Protein AF-S4NZH8-F1 (afdb_monomer)

Mean predicted aligned error: 16.93 Å

Solvent-accessible surface area (backbone atoms only — not comparable to full-atom values): 8616 Å² total; per-residue (Å²): 143,88,87,83,65,72,71,65,58,58,58,59,62,69,70,71,78,81,76,88,86,87,86,88,87,90,86,89,89,84,86,80,90,77,73,82,68,82,74,67,77,62,72,59,45,77,44,64,67,94,75,86,86,85,70,60,93,93,56,82,55,78,47,58,36,40,32,35,65,41,86,97,58,72,57,70,47,58,44,83,94,77,63,47,60,40,27,54,42,84,44,74,68,43,87,60,81,78,59,45,65,49,66,75,80,74,84,66,77,63,91,56,93,87,58,69,85,71,54,54,49,39,30,40,57

pLDDT: mean 70.76, std 20.49, range [29.62, 97.06]

Foldseek 3Di:
DDPDDVVVVVVVVVVPPDDDDDDDDDDDDDDDDDDPPPPPQPDKDKDWDPDDWDDDPPDQTKTKMFIDSQVPAWDWDADPPPRDTQDTHQGGPDPPPSWGKDWDPDPDDDPDPPDDDGGTMIIID

Secondary structure (DSSP, 8-state):
----SHHHHHHHHHTT----------------------------EEE--SS-----TTS---EEEEEES-TTPPPEEE-TTT--EEEETTEE-SS-TT--EEE----SPPSSTT-----EEEEE-

Organism: NCBI:txid116150

Structure (mmCIF, N/CA/C/O backbone):
data_AF-S4NZH8-F1
#
_entry.id   AF-S4NZH8-F1
#
loop_
_atom_site.group_PDB
_atom_site.id
_atom_site.type_symbol
_atom_site.label_atom_id
_atom_site.label_alt_id
_atom_site.label_comp_id
_atom_site.label_asym_id
_atom_site.label_entity_id
_atom_site.label_seq_id
_atom_site.pdbx_PDB_ins_code
_atom_site.Cartn_x
_atom_site.Cartn_y
_atom_site.Cartn_z
_atom_site.occupancy
_atom_site.B_iso_or_equiv
_atom_site.auth_seq_id
_atom_site.auth_comp_id
_atom_site.auth_asym_id
_atom_site.auth_atom_id
_atom_site.pdbx_PDB_model_num
ATOM 1 N N . MET A 1 1 ? -3.835 -50.869 -5.913 1.00 45.38 1 MET A N 1
ATOM 2 C CA . MET A 1 1 ? -2.693 -50.128 -5.332 1.00 45.38 1 MET A CA 1
ATOM 3 C C . MET A 1 1 ? -1.627 -49.977 -6.415 1.00 45.38 1 MET A C 1
ATOM 5 O O . MET A 1 1 ? -0.820 -50.877 -6.586 1.00 45.38 1 MET A O 1
ATOM 9 N N . LYS A 1 2 ? -1.712 -48.930 -7.247 1.00 47.00 2 LYS A N 1
ATOM 10 C CA . LYS A 1 2 ? -0.813 -48.709 -8.397 1.00 47.00 2 LYS A CA 1
ATOM 11 C C . LYS A 1 2 ? -0.712 -47.209 -8.707 1.00 47.00 2 LYS A C 1
ATOM 13 O O . LYS A 1 2 ? -1.277 -46.768 -9.697 1.00 47.00 2 LYS A O 1
ATOM 18 N N . THR A 1 3 ? -0.042 -46.428 -7.859 1.00 53.59 3 THR A N 1
ATOM 19 C CA . THR A 1 3 ? 0.258 -45.015 -8.175 1.00 53.59 3 THR A CA 1
ATOM 20 C C . THR A 1 3 ? 1.346 -44.447 -7.259 1.00 53.59 3 THR A C 1
ATOM 22 O O . THR A 1 3 ? 1.096 -43.572 -6.441 1.00 53.59 3 THR A O 1
ATOM 25 N N . LEU A 1 4 ? 2.577 -44.960 -7.364 1.00 53.03 4 LEU A N 1
ATOM 26 C CA . LEU A 1 4 ? 3.738 -44.331 -6.711 1.00 53.03 4 LEU A CA 1
ATOM 27 C C . LEU A 1 4 ? 5.044 -44.513 -7.504 1.00 53.03 4 LEU A C 1
ATOM 29 O O . LEU A 1 4 ? 6.117 -44.640 -6.929 1.00 53.03 4 LEU A O 1
ATOM 33 N N . THR A 1 5 ? 4.962 -44.562 -8.836 1.00 53.22 5 THR A N 1
ATOM 34 C CA . THR A 1 5 ? 6.142 -44.775 -9.701 1.00 53.22 5 THR A CA 1
ATOM 35 C C . THR A 1 5 ? 6.480 -43.546 -10.553 1.00 53.22 5 THR A C 1
ATOM 37 O O . THR A 1 5 ? 7.597 -43.442 -11.040 1.00 53.22 5 THR A O 1
ATOM 40 N N . LEU A 1 6 ? 5.571 -42.566 -10.680 1.00 52.12 6 LEU A N 1
ATOM 41 C CA . LEU A 1 6 ? 5.777 -41.403 -11.558 1.00 52.12 6 LEU A CA 1
ATOM 42 C C . LEU A 1 6 ? 6.758 -40.351 -10.999 1.00 52.12 6 LEU A C 1
ATOM 44 O O . LEU A 1 6 ? 7.437 -39.684 -11.772 1.00 52.12 6 LEU A O 1
ATOM 48 N N . CYS A 1 7 ? 6.860 -40.196 -9.673 1.00 54.62 7 CYS A N 1
ATOM 49 C CA . CYS A 1 7 ? 7.724 -39.166 -9.078 1.00 54.62 7 CYS A CA 1
ATOM 50 C C . CYS A 1 7 ? 9.214 -39.536 -9.122 1.00 54.62 7 CYS A C 1
ATOM 52 O O . CYS A 1 7 ? 10.059 -38.654 -9.239 1.00 54.62 7 CYS A O 1
ATOM 54 N N . PHE A 1 8 ? 9.544 -40.830 -9.062 1.00 50.44 8 PHE A N 1
ATOM 55 C CA . PHE A 1 8 ? 10.938 -41.284 -9.047 1.00 50.44 8 PHE A CA 1
ATOM 56 C C . PHE A 1 8 ? 11.620 -41.143 -10.413 1.00 50.44 8 PHE A C 1
ATOM 58 O O . PHE A 1 8 ? 12.800 -40.811 -10.473 1.00 50.44 8 PHE A O 1
ATOM 65 N N . THR A 1 9 ? 10.883 -41.319 -11.513 1.00 51.81 9 THR A N 1
ATOM 66 C CA . THR A 1 9 ? 11.436 -41.214 -12.873 1.00 51.81 9 THR A CA 1
ATOM 67 C C . THR A 1 9 ? 11.689 -39.770 -13.315 1.00 51.81 9 THR A C 1
ATOM 69 O O . THR A 1 9 ? 12.558 -39.528 -14.150 1.00 51.81 9 THR A O 1
ATOM 72 N N . LEU A 1 10 ? 10.963 -38.792 -12.757 1.00 52.41 10 LEU A N 1
ATOM 73 C CA . LEU A 1 10 ? 11.148 -37.380 -13.113 1.00 52.41 10 LEU A CA 1
ATOM 74 C C . LEU A 1 10 ? 12.453 -36.807 -12.527 1.00 52.41 10 LEU A C 1
ATOM 76 O O . LEU A 1 10 ? 13.135 -36.024 -13.183 1.00 52.41 10 LEU A O 1
ATOM 80 N N . VAL A 1 11 ? 12.827 -37.246 -11.319 1.00 54.50 11 VAL A N 1
ATOM 81 C CA . VAL A 1 11 ? 14.057 -36.815 -10.629 1.00 54.50 11 VAL A CA 1
ATOM 82 C C . VAL A 1 11 ? 15.307 -37.355 -11.329 1.00 54.50 11 VAL A C 1
ATOM 84 O O . VAL A 1 11 ? 16.300 -36.641 -11.449 1.00 54.50 11 VAL A O 1
ATOM 87 N N . THR A 1 12 ? 15.257 -38.578 -11.866 1.00 51.12 12 THR A N 1
ATOM 88 C CA . THR A 1 12 ? 16.385 -39.150 -12.618 1.00 51.12 12 THR A CA 1
ATOM 89 C C . THR A 1 12 ? 16.618 -38.466 -13.963 1.00 51.12 12 THR A C 1
ATOM 91 O O . THR A 1 12 ? 17.755 -38.417 -14.418 1.00 51.12 12 THR A O 1
ATOM 94 N N . LEU A 1 13 ? 15.578 -37.908 -14.595 1.00 49.12 13 LEU A N 1
ATOM 95 C CA . LEU A 1 13 ? 15.722 -37.248 -15.896 1.00 49.12 13 LEU A CA 1
ATOM 96 C C . LEU A 1 13 ? 16.444 -35.894 -15.783 1.00 49.12 13 LEU A C 1
ATOM 98 O O . LEU A 1 13 ? 17.222 -35.543 -16.663 1.00 49.12 13 LEU A O 1
ATOM 102 N N . PHE A 1 14 ? 16.243 -35.161 -14.684 1.00 49.56 14 PHE A 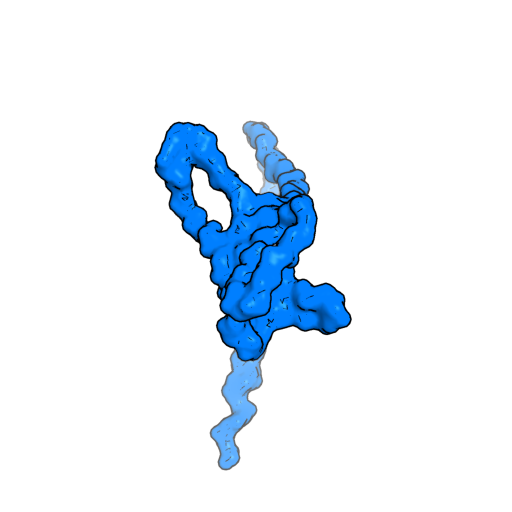N 1
ATOM 103 C CA . PHE A 1 14 ? 16.888 -33.859 -14.467 1.00 49.56 14 PHE A CA 1
ATOM 104 C C . PHE A 1 14 ? 18.373 -33.959 -14.076 1.00 49.56 14 PHE A C 1
ATOM 106 O O . PHE A 1 14 ? 19.121 -33.005 -14.267 1.00 49.56 14 PHE A O 1
ATOM 113 N N . ALA A 1 15 ? 18.823 -35.104 -13.554 1.00 49.12 15 ALA A N 1
ATOM 114 C CA . ALA A 1 15 ? 20.205 -35.284 -13.102 1.00 49.12 15 ALA A CA 1
ATOM 115 C C . ALA A 1 15 ? 21.207 -35.605 -14.233 1.00 49.12 15 ALA A C 1
ATOM 117 O O . ALA A 1 15 ? 22.411 -35.576 -13.996 1.00 49.12 15 ALA A O 1
ATOM 118 N N . VAL A 1 16 ? 20.744 -35.915 -15.452 1.00 45.12 16 VAL A N 1
ATOM 119 C CA . VAL A 1 16 ? 21.601 -36.442 -16.539 1.00 45.12 16 VAL A CA 1
ATOM 120 C C . VAL A 1 16 ? 22.120 -35.356 -17.502 1.00 45.12 16 VAL A C 1
ATOM 122 O O . VAL A 1 16 ? 22.976 -35.639 -18.332 1.00 45.12 16 VAL A O 1
ATOM 125 N N . THR A 1 17 ? 21.704 -34.090 -17.382 1.00 45.03 17 THR A N 1
ATOM 126 C CA . THR A 1 17 ? 22.076 -33.027 -18.347 1.00 45.03 17 THR A CA 1
ATOM 127 C C . THR A 1 17 ? 23.175 -32.060 -17.890 1.00 45.03 17 THR A C 1
ATOM 129 O O . 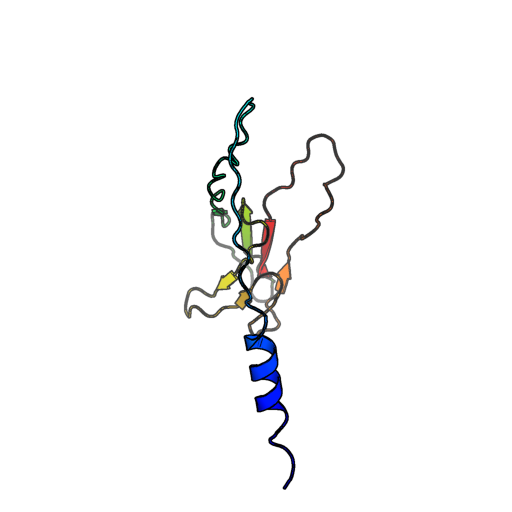THR A 1 17 ? 23.265 -30.956 -18.419 1.00 45.03 17 THR A O 1
ATOM 132 N N . LEU A 1 18 ? 24.048 -32.448 -16.954 1.00 46.69 18 LEU A N 1
ATOM 133 C CA . LEU A 1 18 ? 25.316 -31.736 -16.726 1.00 46.69 18 LEU A CA 1
ATOM 134 C C . LEU A 1 18 ? 26.485 -32.534 -17.317 1.00 46.69 18 LEU A C 1
ATOM 136 O O . LEU A 1 18 ? 27.186 -33.256 -16.613 1.00 46.69 18 LEU A O 1
ATOM 140 N N . THR A 1 19 ? 26.702 -32.387 -18.623 1.00 37.66 19 THR A N 1
ATOM 141 C CA . THR A 1 19 ? 27.957 -32.779 -19.277 1.00 37.66 19 THR A CA 1
ATOM 142 C C . THR A 1 19 ? 28.768 -31.531 -19.589 1.00 37.66 19 THR A C 1
ATOM 144 O O . THR A 1 19 ? 28.306 -30.639 -20.298 1.00 37.66 19 THR A O 1
ATOM 147 N N . ALA A 1 20 ? 29.963 -31.493 -19.008 1.00 41.31 20 ALA A N 1
ATOM 148 C CA . ALA A 1 20 ? 30.980 -30.469 -19.152 1.00 41.31 20 ALA A CA 1
ATOM 149 C C . ALA A 1 20 ? 31.375 -30.204 -20.614 1.00 41.31 20 ALA A C 1
ATOM 151 O O . ALA A 1 20 ? 31.468 -31.126 -21.423 1.00 41.31 20 ALA A O 1
ATOM 152 N N . THR A 1 21 ? 31.701 -28.947 -20.902 1.00 35.56 21 THR A N 1
ATOM 153 C CA . THR A 1 21 ? 32.486 -28.536 -22.070 1.00 35.56 21 THR A CA 1
ATOM 154 C C . THR A 1 21 ? 33.616 -27.628 -21.592 1.00 35.56 21 THR A C 1
ATOM 156 O O . THR A 1 21 ? 33.369 -26.475 -21.244 1.00 35.56 21 THR A O 1
ATOM 159 N N . GLU A 1 22 ? 34.840 -28.156 -21.579 1.00 43.31 22 GLU A N 1
ATOM 160 C CA . GLU A 1 22 ? 36.093 -27.396 -21.608 1.00 43.31 22 GLU A CA 1
ATOM 161 C C . GLU A 1 22 ? 36.806 -27.727 -22.925 1.00 43.31 22 GLU A C 1
ATOM 163 O O . GLU A 1 22 ? 37.045 -28.898 -23.205 1.00 43.31 22 GLU A O 1
ATOM 168 N N . GLU A 1 23 ? 37.175 -26.712 -23.710 1.00 33.38 23 GLU A N 1
ATOM 169 C CA . GLU A 1 23 ? 38.361 -26.762 -24.572 1.00 33.38 23 GLU A CA 1
ATOM 170 C C . GLU A 1 23 ? 38.895 -25.341 -24.829 1.00 33.38 23 GLU A C 1
ATOM 172 O O . GLU A 1 23 ? 38.154 -24.396 -25.101 1.00 33.38 23 GLU A O 1
ATOM 177 N N . SER A 1 24 ? 40.210 -25.203 -24.679 1.00 39.25 24 SER A N 1
ATOM 178 C CA . SER A 1 24 ? 41.015 -23.979 -24.695 1.00 39.25 24 SER A CA 1
ATOM 179 C C . SER A 1 24 ? 41.521 -23.594 -26.094 1.00 39.25 24 SER A C 1
ATOM 181 O O . SER A 1 24 ? 41.958 -24.483 -26.823 1.00 39.25 24 SER A O 1
ATOM 183 N N . LYS A 1 25 ? 41.655 -22.290 -26.410 1.00 29.62 25 LYS A N 1
ATOM 184 C CA . LYS A 1 25 ? 42.704 -21.780 -27.329 1.00 29.62 25 LYS A CA 1
ATOM 185 C C . LYS A 1 25 ? 43.000 -20.280 -27.139 1.00 29.62 25 LYS A C 1
ATOM 187 O O . LYS A 1 25 ? 42.101 -19.450 -27.209 1.00 29.62 25 LYS A O 1
ATOM 192 N N . THR A 1 26 ? 44.277 -19.962 -26.934 1.00 32.00 26 THR A N 1
ATOM 193 C CA . THR A 1 26 ? 44.875 -18.616 -26.829 1.00 32.00 26 THR A CA 1
ATOM 194 C C . THR A 1 26 ? 45.301 -18.100 -28.211 1.00 32.00 26 THR A C 1
ATOM 196 O O . THR A 1 26 ? 45.831 -18.896 -28.979 1.00 32.00 26 THR A O 1
ATOM 199 N N . GLU A 1 27 ? 45.123 -16.802 -28.508 1.00 33.28 27 GLU A N 1
ATOM 200 C CA . GLU A 1 27 ? 46.125 -15.889 -29.116 1.00 33.28 27 GLU A CA 1
ATOM 201 C C . GLU A 1 27 ? 45.562 -14.462 -29.321 1.00 33.28 27 GLU A C 1
ATOM 203 O O . GLU A 1 27 ? 44.356 -14.252 -29.409 1.00 33.28 27 GLU A O 1
ATOM 208 N N . ALA A 1 28 ? 46.457 -13.471 -29.284 1.00 43.91 28 ALA A N 1
ATOM 209 C CA . ALA A 1 28 ? 46.214 -12.075 -28.921 1.00 43.91 28 ALA A CA 1
ATOM 210 C C . ALA A 1 28 ? 45.952 -11.109 -30.097 1.00 43.91 28 ALA A C 1
ATOM 212 O O . ALA A 1 28 ? 46.532 -11.270 -31.164 1.00 43.91 28 ALA A O 1
ATOM 213 N N . ALA A 1 29 ? 45.186 -10.038 -29.823 1.00 42.56 29 ALA A N 1
ATOM 214 C CA . ALA A 1 29 ? 45.535 -8.613 -30.008 1.00 42.56 29 ALA A CA 1
ATOM 215 C C . ALA A 1 29 ? 44.354 -7.722 -30.465 1.00 42.56 29 ALA A C 1
ATOM 217 O O . ALA A 1 29 ? 43.664 -8.023 -31.433 1.00 42.56 29 ALA A O 1
ATOM 218 N N . ASN A 1 30 ? 44.284 -6.547 -29.818 1.00 30.67 30 ASN A N 1
ATOM 219 C CA . ASN A 1 30 ? 43.645 -5.271 -30.191 1.00 30.67 30 ASN A CA 1
ATOM 220 C C . ASN A 1 30 ? 42.278 -4.894 -29.549 1.00 30.67 30 ASN A C 1
ATOM 222 O O . ASN A 1 30 ? 41.247 -5.499 -29.809 1.00 30.67 30 ASN A O 1
ATOM 226 N N . SER A 1 31 ? 42.338 -3.836 -28.720 1.00 39.28 31 SER A N 1
ATOM 227 C CA . SER A 1 31 ? 41.306 -3.043 -28.000 1.00 39.28 31 SER A CA 1
ATOM 228 C C . SER A 1 31 ? 40.033 -2.666 -28.799 1.00 39.28 31 SER A C 1
ATOM 230 O O . SER A 1 31 ? 40.112 -2.666 -30.026 1.00 39.28 31 SER A O 1
ATOM 232 N N . PRO A 1 32 ? 38.898 -2.239 -28.176 1.00 40.78 32 PRO A N 1
ATOM 233 C CA . PRO A 1 32 ? 38.809 -1.366 -26.992 1.00 40.78 32 PRO A CA 1
ATOM 234 C C . PRO A 1 32 ? 37.895 -1.857 -25.856 1.00 40.78 32 PRO A C 1
ATOM 236 O O . PRO A 1 32 ? 36.980 -2.649 -26.045 1.00 40.78 32 PRO A O 1
ATOM 239 N N . GLY A 1 33 ? 38.188 -1.359 -24.652 1.00 48.84 33 GLY A N 1
ATOM 240 C CA . GLY A 1 33 ? 37.601 -1.789 -23.389 1.00 48.84 33 GLY A CA 1
ATOM 241 C C . GLY A 1 33 ? 36.076 -1.762 -23.347 1.00 48.84 33 GLY A C 1
ATOM 242 O O . GLY A 1 33 ? 35.442 -0.735 -23.568 1.00 48.84 33 GLY A O 1
ATOM 243 N N . SER A 1 34 ? 35.513 -2.898 -22.961 1.00 41.25 34 SER A N 1
ATOM 244 C CA . SER A 1 34 ? 34.185 -2.998 -22.379 1.00 41.25 34 SER A CA 1
ATOM 245 C C . SER A 1 34 ? 34.371 -3.523 -20.961 1.00 41.25 34 SER A C 1
ATOM 247 O O . SER A 1 34 ? 34.338 -4.732 -20.737 1.00 41.25 34 SER A O 1
ATOM 249 N N . ASN A 1 35 ? 34.613 -2.627 -20.005 1.00 45.72 35 ASN A N 1
ATOM 250 C CA . ASN A 1 35 ? 34.184 -2.943 -18.652 1.00 45.72 35 ASN A CA 1
ATOM 251 C C . ASN A 1 35 ? 32.655 -2.856 -18.701 1.00 45.72 35 ASN A C 1
ATOM 253 O O . ASN A 1 35 ? 32.144 -1.773 -18.993 1.00 45.72 35 ASN A O 1
ATOM 257 N N . PRO A 1 36 ? 31.893 -3.937 -18.457 1.00 51.91 36 PRO A N 1
ATOM 258 C CA . PRO A 1 36 ? 30.619 -3.746 -17.796 1.00 51.91 36 PRO A CA 1
ATOM 259 C C . PRO A 1 36 ? 31.002 -3.176 -16.437 1.00 51.91 36 PRO A C 1
ATOM 261 O O . PRO A 1 36 ? 31.409 -3.907 -15.540 1.00 51.91 36 PRO A O 1
ATOM 264 N N . GLU A 1 37 ? 31.045 -1.849 -16.363 1.00 46.62 37 GLU A N 1
ATOM 265 C CA . GLU A 1 37 ? 31.189 -1.154 -15.101 1.00 46.62 37 GLU A CA 1
ATOM 266 C C . GLU A 1 37 ? 30.152 -1.774 -14.176 1.00 46.62 37 GLU A C 1
ATOM 268 O O . GLU A 1 37 ? 28.984 -1.926 -14.547 1.00 46.62 37 GLU A O 1
ATOM 273 N N . ASP A 1 38 ? 30.637 -2.245 -13.033 1.00 47.84 38 ASP A N 1
ATOM 274 C CA . ASP A 1 38 ? 29.847 -2.637 -11.888 1.00 47.84 38 ASP A CA 1
ATOM 275 C C . ASP A 1 38 ? 28.907 -1.469 -11.563 1.00 47.84 38 ASP A C 1
ATOM 277 O O . ASP A 1 38 ? 29.237 -0.584 -10.776 1.00 47.84 38 ASP A O 1
ATOM 281 N N . GLU A 1 39 ? 27.756 -1.405 -12.235 1.00 58.00 39 GLU A N 1
ATOM 282 C CA . GLU A 1 39 ? 26.682 -0.479 -11.911 1.00 58.00 39 GLU A CA 1
ATOM 283 C C . GLU A 1 39 ? 26.136 -0.969 -10.576 1.00 58.00 39 GLU A C 1
ATOM 285 O O . GLU A 1 39 ? 25.223 -1.798 -10.501 1.00 58.00 39 GLU A O 1
ATOM 290 N N . GLU A 1 40 ? 26.793 -0.499 -9.518 1.00 58.53 40 GLU A N 1
ATOM 291 C CA . GLU A 1 40 ? 26.354 -0.573 -8.139 1.00 58.53 40 GLU A CA 1
ATOM 292 C C . GLU A 1 40 ? 24.829 -0.413 -8.128 1.00 58.53 40 GLU A C 1
ATOM 294 O O . GLU A 1 40 ? 24.318 0.551 -8.717 1.00 58.53 40 GLU A O 1
ATOM 299 N N . PRO A 1 41 ? 24.069 -1.368 -7.554 1.00 59.88 41 PRO A N 1
ATOM 300 C CA . PRO A 1 41 ? 22.620 -1.308 -7.595 1.00 59.88 41 PRO A CA 1
ATOM 301 C C . PRO A 1 41 ? 22.174 0.037 -7.034 1.00 59.88 41 PRO A C 1
ATOM 303 O O . PRO A 1 41 ? 22.284 0.256 -5.831 1.00 59.88 41 PRO A O 1
ATOM 306 N N . LYS A 1 42 ? 21.693 0.938 -7.906 1.00 67.00 42 LYS A N 1
ATOM 307 C CA . LYS A 1 42 ? 21.208 2.264 -7.505 1.00 67.00 42 LYS A CA 1
ATOM 308 C C . LYS A 1 42 ? 20.254 2.064 -6.342 1.00 67.00 42 LYS A C 1
ATOM 310 O O . LYS A 1 42 ? 19.204 1.442 -6.515 1.00 67.00 42 LYS A O 1
ATOM 315 N N . GLU A 1 43 ? 20.666 2.512 -5.160 1.00 76.00 43 GLU A N 1
ATOM 316 C CA . GLU A 1 43 ? 19.957 2.189 -3.932 1.00 76.00 43 GLU A CA 1
ATOM 317 C C . GLU A 1 43 ? 18.504 2.655 -4.049 1.00 76.00 43 GLU A C 1
ATOM 319 O O . GLU A 1 43 ? 18.206 3.824 -4.313 1.00 76.00 43 GLU A O 1
ATOM 324 N N . ALA A 1 44 ? 17.583 1.705 -3.895 1.00 76.75 44 ALA A N 1
ATOM 325 C CA . ALA A 1 44 ? 16.166 1.995 -3.872 1.00 76.75 44 ALA A CA 1
ATOM 326 C C . ALA A 1 44 ? 15.851 2.759 -2.587 1.00 76.75 44 ALA A C 1
ATOM 328 O O . ALA A 1 44 ? 16.031 2.228 -1.489 1.00 76.75 44 ALA A O 1
ATOM 329 N N . TRP A 1 45 ? 15.342 3.979 -2.713 1.00 78.75 45 TRP A N 1
ATOM 330 C CA . TRP A 1 45 ? 14.953 4.781 -1.562 1.00 78.75 45 TRP A CA 1
ATOM 331 C C . TRP A 1 45 ? 13.449 5.022 -1.541 1.00 78.75 45 TRP A C 1
ATOM 333 O O . TRP A 1 45 ? 12.796 5.193 -2.572 1.00 78.75 45 TRP A O 1
ATOM 343 N N . MET A 1 46 ? 12.900 5.025 -0.329 1.00 80.00 46 MET A N 1
ATOM 344 C CA . MET A 1 46 ? 11.492 5.294 -0.063 1.00 80.00 46 MET A CA 1
ATOM 345 C C . MET A 1 46 ? 11.364 6.606 0.697 1.00 80.00 46 MET A C 1
ATOM 347 O O . MET A 1 46 ? 12.106 6.862 1.648 1.00 80.00 46 MET A O 1
ATOM 351 N N . ARG A 1 47 ? 10.384 7.420 0.315 1.00 82.50 47 ARG A N 1
ATOM 352 C CA . ARG A 1 47 ? 9.976 8.605 1.068 1.00 82.50 47 ARG A CA 1
ATOM 353 C C . ARG A 1 47 ? 8.473 8.587 1.263 1.00 82.50 47 ARG A C 1
ATOM 355 O O . ARG A 1 47 ? 7.699 8.729 0.320 1.00 82.50 47 ARG A O 1
ATOM 362 N N . ALA A 1 48 ? 8.082 8.446 2.522 1.00 74.12 48 ALA A N 1
ATOM 363 C CA . ALA A 1 48 ? 6.737 8.773 2.958 1.00 74.12 48 ALA A CA 1
ATOM 364 C C . ALA A 1 48 ? 6.569 10.308 3.009 1.00 74.12 48 ALA A C 1
ATOM 366 O O . ALA A 1 48 ? 7.557 11.021 3.232 1.00 74.12 48 ALA A O 1
ATOM 367 N N . PRO A 1 49 ? 5.350 10.835 2.811 1.00 76.94 49 PRO A N 1
ATOM 368 C CA . PRO A 1 49 ? 5.041 12.242 3.020 1.00 76.94 49 PRO A CA 1
ATOM 369 C C . PRO A 1 49 ? 5.486 12.725 4.396 1.00 76.94 49 PRO A C 1
ATOM 371 O O . PRO A 1 49 ? 5.411 11.998 5.387 1.00 76.94 49 PRO A O 1
ATOM 374 N N . ALA A 1 50 ? 5.915 13.982 4.465 1.00 73.31 50 ALA A N 1
ATOM 375 C CA . ALA A 1 50 ? 6.195 14.621 5.738 1.00 73.31 50 ALA A CA 1
ATOM 376 C C . ALA A 1 50 ? 4.864 14.936 6.443 1.00 73.31 50 ALA A C 1
ATOM 378 O O . ALA A 1 50 ? 4.139 15.832 6.018 1.00 73.31 50 ALA A O 1
ATOM 379 N N . GLY A 1 51 ? 4.543 14.197 7.507 1.00 82.81 51 GLY A N 1
ATOM 380 C CA . GLY A 1 51 ? 3.380 14.460 8.357 1.00 82.81 51 GLY A CA 1
ATOM 381 C C . GLY A 1 51 ? 2.513 13.234 8.635 1.00 82.81 51 GLY A C 1
ATOM 382 O O . GLY A 1 51 ? 2.766 12.134 8.150 1.00 82.81 51 GLY A O 1
ATOM 383 N N . GLY A 1 52 ? 1.489 13.433 9.464 1.00 87.62 52 GLY A N 1
ATOM 384 C CA . GLY A 1 52 ? 0.446 12.440 9.709 1.00 87.62 52 GLY A CA 1
ATOM 385 C C . GLY A 1 52 ? -0.736 12.631 8.762 1.00 87.62 52 GLY A C 1
ATOM 386 O O . GLY A 1 52 ? -1.027 13.749 8.343 1.00 87.62 52 GLY A O 1
ATOM 387 N N . VAL A 1 53 ? -1.442 11.544 8.463 1.00 90.44 53 VAL A N 1
ATOM 388 C CA . VAL A 1 53 ? -2.726 11.579 7.753 1.00 90.44 53 VAL A CA 1
ATOM 389 C C . VAL A 1 53 ? -3.844 11.528 8.792 1.00 90.44 53 VAL A C 1
ATOM 391 O O . VAL A 1 53 ? -3.864 10.630 9.634 1.00 90.44 53 VAL A O 1
ATOM 394 N N . ALA A 1 54 ? -4.758 12.496 8.749 1.00 92.69 54 ALA A N 1
ATOM 395 C CA . ALA A 1 54 ? -5.936 12.556 9.608 1.00 92.69 54 ALA A CA 1
ATOM 396 C C . ALA A 1 54 ? -7.196 12.550 8.741 1.00 92.69 54 ALA A C 1
ATOM 398 O O . ALA A 1 54 ? -7.301 13.331 7.798 1.00 92.69 54 ALA A O 1
ATOM 399 N N . VAL A 1 55 ? -8.147 11.683 9.078 1.00 94.31 55 VAL A N 1
ATOM 400 C CA . VAL A 1 55 ? -9.427 11.537 8.373 1.00 94.31 55 VAL A CA 1
ATOM 401 C C . VAL A 1 55 ? -10.570 11.456 9.372 1.00 94.31 55 VAL A C 1
ATOM 403 O O . VAL A 1 55 ? -10.353 11.087 10.533 1.00 94.31 55 VAL A O 1
ATOM 406 N N . LYS A 1 56 ? -11.790 11.802 8.951 1.00 96.75 56 LYS A N 1
ATOM 407 C CA . LYS A 1 56 ? -12.962 11.591 9.807 1.00 96.75 56 LYS A CA 1
ATOM 408 C C . LYS A 1 56 ? -13.362 10.121 9.800 1.00 96.75 56 LYS A C 1
ATOM 410 O O . LYS A 1 56 ? -13.036 9.358 8.896 1.00 96.75 56 LYS A O 1
ATOM 415 N N . SER A 1 57 ? -14.099 9.716 10.829 1.00 95.00 57 SER A N 1
ATOM 416 C CA . SER A 1 57 ? -14.658 8.368 10.875 1.00 95.00 57 SER A CA 1
ATOM 417 C C . SER A 1 57 ? -15.615 8.150 9.699 1.00 95.00 57 SER A C 1
ATOM 419 O O . SER A 1 57 ? -16.497 8.974 9.469 1.00 95.00 57 SER A O 1
ATOM 421 N N . GLY A 1 58 ? -15.428 7.048 8.970 1.00 95.25 58 GLY A N 1
ATOM 422 C CA . GLY A 1 58 ? -16.219 6.701 7.786 1.00 95.25 58 GLY A CA 1
ATOM 423 C C . GLY A 1 58 ? -15.687 7.263 6.464 1.00 95.25 58 GLY A C 1
ATOM 424 O O . GLY A 1 58 ? -16.229 6.909 5.426 1.00 95.25 58 GLY A O 1
ATOM 425 N N . GLU A 1 59 ? -14.642 8.096 6.492 1.00 94.94 59 GLU A N 1
ATOM 426 C CA . GLU A 1 59 ? -13.923 8.545 5.293 1.00 94.94 59 GLU A CA 1
ATOM 427 C C . GLU A 1 59 ? -12.728 7.618 4.997 1.00 94.94 59 GLU A C 1
ATOM 429 O O . GLU A 1 59 ? -12.187 6.968 5.900 1.00 94.94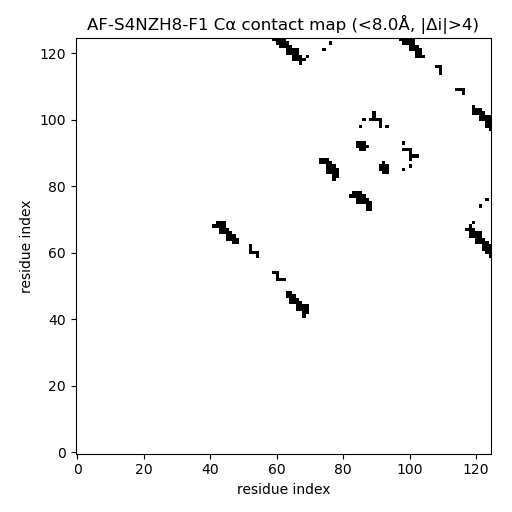 59 GLU A O 1
ATOM 434 N N . ASP A 1 60 ? -12.300 7.588 3.735 1.00 92.81 60 ASP A N 1
ATOM 435 C CA . ASP A 1 60 ? -11.137 6.818 3.290 1.00 92.81 60 ASP A CA 1
ATOM 436 C C . ASP A 1 60 ? -9.824 7.528 3.651 1.00 92.81 60 ASP A C 1
ATOM 438 O O . ASP A 1 60 ? -9.717 8.756 3.573 1.00 92.81 60 ASP A O 1
ATOM 442 N N . ALA A 1 61 ? -8.803 6.753 4.030 1.00 93.25 61 ALA A N 1
ATOM 443 C CA . ALA A 1 61 ? -7.498 7.270 4.435 1.00 93.25 61 ALA A CA 1
ATOM 444 C C . ALA A 1 61 ? -6.435 6.986 3.378 1.00 93.25 61 ALA A C 1
ATOM 446 O O . ALA A 1 61 ? -5.954 5.867 3.260 1.00 93.25 61 ALA A O 1
ATOM 447 N N . LEU A 1 62 ? -6.000 8.030 2.673 1.00 91.25 62 LEU A N 1
ATOM 448 C CA . LEU A 1 62 ? -4.965 7.907 1.653 1.00 91.25 62 LEU A CA 1
ATOM 449 C C . LEU A 1 62 ? -3.560 8.004 2.270 1.00 91.25 62 LEU A C 1
ATOM 451 O O . LEU A 1 62 ? -3.110 9.086 2.654 1.00 91.25 62 LEU A O 1
ATOM 455 N N . LEU A 1 63 ? -2.844 6.882 2.335 1.00 91.56 63 LEU A N 1
ATOM 456 C CA . LEU A 1 63 ? -1.431 6.829 2.720 1.00 91.56 63 LEU A CA 1
ATOM 457 C C . LEU A 1 63 ? -0.572 6.700 1.466 1.00 91.56 63 LEU A C 1
ATOM 459 O O . LEU A 1 63 ? -0.684 5.712 0.752 1.00 91.56 63 LEU A O 1
ATOM 463 N N . THR A 1 64 ? 0.314 7.656 1.202 1.00 88.75 64 THR A N 1
ATOM 464 C CA . THR A 1 64 ? 1.186 7.611 0.019 1.00 88.75 64 THR A CA 1
ATOM 465 C C . THR A 1 64 ? 2.625 7.243 0.382 1.00 88.75 64 THR A C 1
ATOM 467 O O . THR A 1 64 ? 3.101 7.505 1.487 1.00 88.75 64 THR A O 1
ATOM 470 N N . CYS A 1 65 ? 3.328 6.603 -0.546 1.00 85.88 65 CYS A N 1
ATOM 471 C CA . CYS A 1 65 ? 4.746 6.279 -0.466 1.00 85.88 65 CYS A CA 1
ATOM 472 C C . CYS A 1 65 ? 5.359 6.490 -1.850 1.00 85.88 65 CYS A C 1
ATOM 474 O O . CYS A 1 65 ? 4.907 5.892 -2.826 1.00 85.88 65 CYS A O 1
ATOM 476 N N . VAL A 1 66 ? 6.371 7.351 -1.940 1.00 85.62 66 VAL A N 1
ATOM 477 C CA . VAL A 1 66 ? 7.113 7.576 -3.183 1.00 85.62 66 VAL A CA 1
ATOM 478 C C . VAL A 1 66 ? 8.369 6.726 -3.143 1.00 85.62 66 VAL A C 1
ATOM 480 O O . VAL A 1 66 ? 9.168 6.848 -2.208 1.00 85.62 66 VAL A O 1
ATOM 483 N N . VAL A 1 67 ? 8.551 5.882 -4.154 1.00 83.25 67 VAL A N 1
ATOM 484 C CA . VAL A 1 67 ? 9.702 4.987 -4.249 1.00 83.25 67 VAL A CA 1
ATOM 485 C C . VAL A 1 67 ? 10.516 5.315 -5.493 1.00 83.25 67 VAL A C 1
ATOM 487 O O . VAL A 1 67 ? 9.989 5.440 -6.594 1.00 83.25 67 VAL A O 1
ATOM 490 N N . LEU A 1 68 ? 11.823 5.478 -5.321 1.00 81.00 68 LEU A N 1
ATOM 491 C CA . LEU A 1 68 ? 12.746 5.860 -6.386 1.00 81.00 68 LEU A CA 1
ATOM 492 C C . LEU A 1 68 ? 13.871 4.832 -6.481 1.00 81.00 68 LEU A C 1
ATOM 494 O O . LEU A 1 68 ? 14.372 4.355 -5.469 1.00 81.00 68 LEU A O 1
ATOM 498 N N . GLY A 1 69 ? 14.246 4.460 -7.707 1.00 74.81 69 GLY A N 1
ATOM 499 C CA . GLY A 1 69 ? 15.288 3.452 -7.950 1.00 74.81 69 GLY A CA 1
ATOM 500 C C . GLY A 1 69 ? 14.872 2.003 -7.657 1.00 74.81 69 GLY A C 1
ATOM 501 O O . GLY A 1 69 ? 15.708 1.112 -7.703 1.00 74.81 69 GLY A O 1
ATOM 502 N N . ALA A 1 70 ? 13.590 1.729 -7.395 1.00 74.38 70 ALA A N 1
ATOM 503 C CA . ALA A 1 70 ? 13.104 0.393 -7.035 1.00 74.38 70 ALA A CA 1
ATOM 504 C C . ALA A 1 70 ? 12.449 -0.377 -8.193 1.00 74.38 70 ALA A C 1
ATOM 506 O O . ALA A 1 70 ? 11.568 -1.199 -7.949 1.00 74.38 70 ALA A O 1
ATOM 507 N N . ARG A 1 71 ? 12.861 -0.131 -9.447 1.00 74.19 71 ARG A N 1
ATOM 508 C CA . ARG A 1 71 ? 12.272 -0.809 -10.616 1.00 74.19 71 ARG A CA 1
ATOM 509 C C . ARG A 1 71 ? 12.234 -2.327 -10.403 1.00 74.19 71 ARG A C 1
ATOM 511 O O . ARG A 1 71 ? 13.251 -2.940 -10.083 1.00 74.19 71 ARG A O 1
ATOM 518 N N . GLY A 1 72 ? 11.051 -2.917 -10.573 1.00 74.75 72 GLY A N 1
ATOM 519 C CA . GLY A 1 72 ? 10.824 -4.357 -10.417 1.00 74.75 72 GLY A CA 1
ATOM 520 C C . GLY A 1 72 ? 10.840 -4.880 -8.972 1.00 74.75 72 GLY A C 1
ATOM 521 O O . GLY A 1 72 ? 10.756 -6.092 -8.776 1.00 74.75 72 GLY A O 1
ATOM 522 N N . LYS A 1 73 ? 10.937 -4.015 -7.952 1.00 82.31 73 LYS A N 1
ATOM 523 C CA . LYS A 1 73 ? 10.855 -4.401 -6.534 1.00 82.31 73 LYS A CA 1
ATOM 524 C C . LYS A 1 73 ? 9.478 -4.019 -5.966 1.00 82.31 73 LYS A C 1
ATOM 526 O O . LYS A 1 73 ? 9.068 -2.870 -6.107 1.00 82.31 73 LYS A O 1
ATOM 531 N N . PRO A 1 74 ? 8.757 -4.939 -5.299 1.00 84.94 74 PRO A N 1
ATOM 532 C CA . PRO A 1 74 ? 7.435 -4.641 -4.754 1.00 84.94 74 PRO A CA 1
ATOM 533 C C . PRO A 1 74 ? 7.518 -3.764 -3.497 1.00 84.94 74 PRO A C 1
ATOM 535 O O . PRO A 1 74 ? 8.411 -3.935 -2.665 1.00 84.94 74 PRO A O 1
ATOM 538 N N . VAL A 1 75 ? 6.531 -2.885 -3.310 1.00 88.88 75 VAL A N 1
ATOM 539 C CA . VAL A 1 75 ? 6.354 -2.107 -2.073 1.00 88.88 75 VAL A CA 1
ATOM 540 C C . VAL A 1 75 ? 5.466 -2.863 -1.096 1.00 88.88 75 VAL A C 1
ATOM 542 O O . VAL A 1 75 ? 4.414 -3.378 -1.468 1.00 88.88 75 VAL A O 1
ATOM 545 N N . LEU A 1 76 ? 5.882 -2.937 0.168 1.00 92.88 76 LEU A N 1
ATOM 546 C CA . LEU A 1 76 ? 5.112 -3.592 1.222 1.00 92.88 76 LEU A CA 1
ATOM 547 C C . LEU A 1 76 ? 4.496 -2.558 2.156 1.00 92.88 76 LEU A C 1
ATOM 549 O O . LEU A 1 76 ? 5.207 -1.765 2.776 1.00 92.88 76 LEU A O 1
ATOM 553 N N . TRP A 1 77 ? 3.184 -2.655 2.355 1.00 93.62 77 TRP A N 1
ATOM 554 C CA . TRP A 1 77 ? 2.510 -1.950 3.437 1.00 93.62 77 TRP A CA 1
ATOM 555 C C . TRP A 1 77 ? 2.373 -2.881 4.627 1.00 93.62 77 TRP A C 1
ATOM 557 O O . TRP A 1 77 ? 1.716 -3.922 4.553 1.00 93.62 77 TRP A O 1
ATOM 567 N N . LYS A 1 78 ? 2.986 -2.502 5.747 1.00 95.25 78 LYS A N 1
ATOM 568 C CA . LYS A 1 78 ? 2.864 -3.224 7.012 1.00 95.25 78 LYS A CA 1
ATOM 569 C C . LYS A 1 78 ? 2.253 -2.330 8.069 1.00 95.25 78 LYS A C 1
ATOM 571 O O . LYS A 1 78 ? 2.571 -1.146 8.182 1.00 95.25 78 LYS A O 1
ATOM 576 N N . ARG A 1 79 ? 1.406 -2.914 8.899 1.00 95.38 79 ARG A N 1
ATOM 577 C CA . ARG A 1 79 ? 0.848 -2.219 10.048 1.00 95.38 79 ARG A CA 1
ATOM 578 C C . ARG A 1 79 ? 1.891 -2.171 11.166 1.00 95.38 79 ARG A C 1
ATOM 580 O O . ARG A 1 79 ? 2.351 -3.204 11.634 1.00 95.38 79 ARG A O 1
ATOM 587 N N . ALA A 1 80 ? 2.246 -0.971 11.623 1.00 93.19 80 ALA A N 1
ATOM 588 C CA . ALA A 1 80 ? 3.351 -0.789 12.569 1.00 93.19 80 ALA A CA 1
ATOM 589 C C . ALA A 1 80 ? 3.158 -1.521 13.912 1.00 93.19 80 ALA A C 1
ATOM 591 O O . ALA A 1 80 ? 4.106 -2.103 14.424 1.00 93.19 80 ALA A O 1
ATOM 592 N N . ARG A 1 81 ? 1.934 -1.531 14.464 1.00 96.19 81 ARG A N 1
ATOM 593 C CA . ARG A 1 81 ? 1.661 -2.066 15.814 1.00 96.19 81 ARG A CA 1
ATOM 594 C C . ARG A 1 81 ? 1.833 -3.583 15.961 1.00 96.19 81 ARG A C 1
ATOM 596 O O . ARG A 1 81 ? 2.158 -4.044 17.043 1.00 96.19 81 ARG A O 1
ATOM 603 N N . ASP A 1 82 ? 1.550 -4.350 14.910 1.00 96.81 82 ASP A N 1
ATOM 604 C CA . ASP A 1 82 ? 1.519 -5.823 14.938 1.00 96.81 82 ASP A CA 1
ATOM 605 C C . ASP A 1 82 ? 2.361 -6.453 13.815 1.00 96.81 82 ASP A C 1
ATOM 607 O O . ASP A 1 82 ? 2.367 -7.671 13.654 1.00 96.81 82 ASP A O 1
ATOM 611 N N . LEU A 1 83 ? 3.054 -5.620 13.029 1.00 96.00 83 LEU A N 1
ATOM 612 C CA . LEU A 1 83 ? 3.889 -5.986 11.884 1.00 96.00 83 LEU A CA 1
ATOM 613 C C . LEU A 1 83 ? 3.176 -6.821 10.812 1.00 96.00 83 LEU A C 1
ATOM 615 O O . LEU A 1 83 ? 3.836 -7.389 9.940 1.00 96.00 83 LEU A O 1
ATOM 619 N N . LYS A 1 84 ? 1.838 -6.872 10.820 1.00 97.06 84 LYS A N 1
ATOM 620 C CA . LYS A 1 84 ? 1.088 -7.618 9.811 1.00 97.06 84 LYS A CA 1
ATOM 621 C C . LYS A 1 84 ? 1.227 -6.947 8.454 1.00 97.06 84 LYS A C 1
ATOM 623 O O . LYS A 1 84 ? 0.978 -5.746 8.311 1.00 97.06 84 LYS A O 1
ATOM 628 N N . VAL A 1 85 ? 1.583 -7.749 7.458 1.00 96.75 85 VAL A N 1
ATOM 629 C CA . VAL A 1 85 ? 1.586 -7.333 6.057 1.00 96.75 85 VAL A CA 1
ATOM 630 C C . VAL A 1 85 ? 0.142 -7.116 5.619 1.00 96.75 85 VAL A C 1
ATOM 632 O O . VAL A 1 85 ? -0.70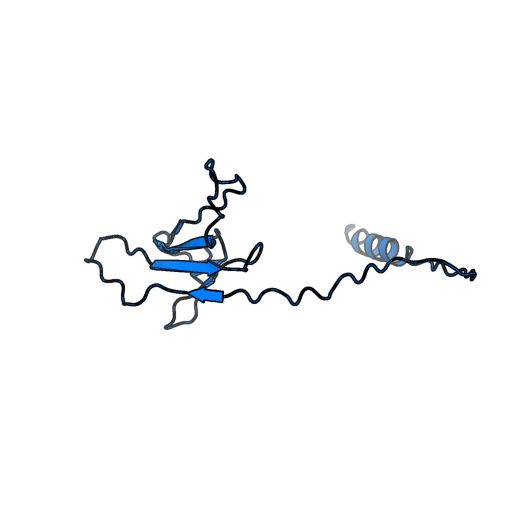8 -7.995 5.764 1.00 96.75 85 VAL A O 1
ATOM 635 N N . LEU A 1 86 ? -0.136 -5.917 5.122 1.00 96.69 86 LEU A N 1
ATOM 636 C CA . LEU A 1 86 ? -1.422 -5.542 4.554 1.00 96.69 86 LEU A CA 1
ATOM 637 C C . LEU A 1 86 ? -1.426 -5.845 3.057 1.00 96.69 86 LEU A C 1
ATOM 639 O O . LEU A 1 86 ? -2.344 -6.502 2.564 1.00 96.69 86 LEU A O 1
ATOM 643 N N . THR A 1 87 ? -0.376 -5.413 2.358 1.00 95.69 87 THR A N 1
ATOM 644 C CA . THR A 1 87 ? -0.233 -5.553 0.905 1.00 95.69 87 THR A CA 1
ATOM 645 C C . THR A 1 87 ? 1.230 -5.790 0.522 1.00 95.69 87 THR A C 1
ATOM 647 O O . THR A 1 87 ? 2.147 -5.423 1.267 1.00 95.69 87 THR A O 1
ATOM 650 N N . ALA A 1 88 ? 1.437 -6.436 -0.625 1.00 92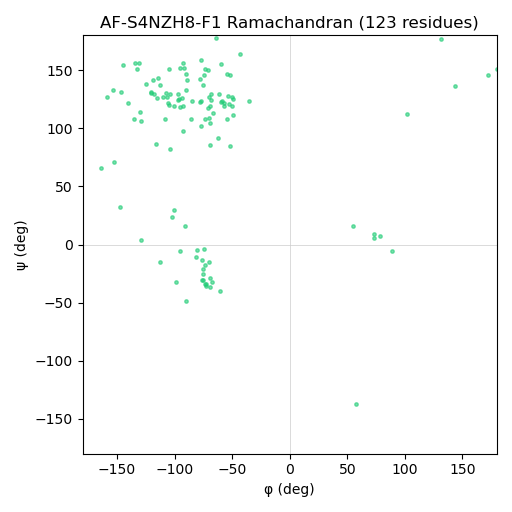.94 88 ALA A N 1
ATOM 651 C CA . ALA A 1 88 ? 2.739 -6.677 -1.236 1.00 92.94 88 ALA A CA 1
ATOM 652 C C . ALA A 1 88 ? 2.642 -6.379 -2.739 1.00 92.94 88 ALA A C 1
ATOM 654 O O . ALA A 1 88 ? 1.994 -7.110 -3.490 1.00 92.94 88 ALA A O 1
ATOM 655 N N . GLY A 1 89 ? 3.248 -5.273 -3.170 1.00 89.56 89 GLY A N 1
ATOM 656 C CA . GLY A 1 89 ? 2.984 -4.699 -4.485 1.00 89.56 89 GLY A CA 1
ATOM 657 C C . GLY A 1 89 ? 1.494 -4.382 -4.644 1.00 89.56 89 GLY A C 1
ATOM 658 O O . GLY A 1 89 ? 0.850 -3.904 -3.710 1.00 89.56 89 GLY A O 1
ATOM 659 N N . ALA A 1 90 ? 0.931 -4.690 -5.814 1.00 88.06 90 ALA A N 1
ATOM 660 C CA . ALA A 1 90 ? -0.492 -4.493 -6.105 1.00 88.06 90 ALA A CA 1
ATOM 661 C C . ALA A 1 90 ? -1.413 -5.529 -5.423 1.00 88.06 90 ALA A C 1
ATOM 663 O O . ALA A 1 90 ? -2.635 -5.447 -5.524 1.00 88.06 90 ALA A O 1
ATOM 664 N N . VAL A 1 91 ? -0.850 -6.524 -4.727 1.00 91.19 91 VAL A N 1
ATOM 665 C CA . VAL A 1 91 ? -1.618 -7.630 -4.147 1.00 91.19 91 VAL A CA 1
ATOM 666 C C . VAL A 1 91 ? -1.992 -7.327 -2.699 1.00 91.19 91 VAL A C 1
ATOM 668 O O . VAL A 1 91 ? -1.131 -7.096 -1.842 1.00 91.19 91 VAL A O 1
ATOM 671 N N . ARG A 1 92 ? -3.289 -7.410 -2.387 1.00 94.69 92 ARG A N 1
ATOM 672 C CA . ARG A 1 92 ? -3.781 -7.395 -1.006 1.00 94.69 92 ARG A CA 1
ATOM 673 C C . ARG A 1 92 ? -3.554 -8.750 -0.332 1.00 94.69 92 ARG A C 1
ATOM 675 O O . ARG A 1 92 ? -4.050 -9.773 -0.789 1.00 94.69 92 ARG A O 1
ATOM 682 N N . VAL A 1 93 ? -2.850 -8.728 0.799 1.00 97.00 93 VAL A N 1
ATOM 683 C CA . VAL A 1 93 ? -2.551 -9.909 1.630 1.00 97.00 93 VAL A CA 1
ATOM 684 C C . VAL A 1 93 ? -3.519 -10.015 2.815 1.00 97.00 93 VAL A C 1
ATOM 686 O O . VAL A 1 93 ? -3.873 -11.109 3.252 1.00 97.00 93 VAL A O 1
ATOM 689 N N . THR A 1 94 ? -3.974 -8.879 3.347 1.00 96.38 94 THR A N 1
ATOM 690 C CA . THR A 1 94 ? -4.945 -8.846 4.448 1.00 96.38 94 THR A CA 1
ATOM 691 C C . THR A 1 94 ? -6.349 -9.289 4.014 1.00 96.38 94 THR A C 1
ATOM 693 O O . THR A 1 94 ? -6.785 -9.058 2.885 1.00 96.38 94 THR A O 1
ATOM 696 N N . ARG A 1 95 ? -7.103 -9.871 4.956 1.00 96.62 95 ARG A N 1
ATOM 697 C CA . ARG A 1 95 ? -8.535 -10.182 4.787 1.00 96.62 95 ARG A CA 1
ATOM 698 C C . ARG A 1 95 ? -9.443 -8.953 4.905 1.00 96.62 95 ARG A C 1
ATOM 700 O O . ARG A 1 95 ? -10.616 -9.055 4.587 1.00 96.62 95 ARG A O 1
ATOM 707 N N . ASP A 1 96 ? -8.923 -7.829 5.395 1.00 96.38 96 ASP A N 1
ATOM 708 C CA . ASP A 1 96 ? -9.679 -6.574 5.494 1.00 96.38 96 ASP A CA 1
ATOM 709 C C . ASP A 1 96 ? -9.911 -6.007 4.086 1.00 96.38 96 ASP A C 1
ATOM 711 O O . ASP A 1 96 ? -8.968 -5.563 3.433 1.00 96.38 96 ASP A O 1
ATOM 715 N N . GLU A 1 97 ? -11.155 -6.068 3.613 1.00 95.75 97 GLU A N 1
ATOM 716 C CA . GLU A 1 97 ? -11.551 -5.665 2.254 1.00 95.75 97 GLU A CA 1
ATOM 717 C C . GLU A 1 97 ? -11.490 -4.155 2.029 1.00 95.75 97 GLU A C 1
ATOM 719 O O . GLU A 1 97 ? -11.488 -3.705 0.885 1.00 95.75 97 GLU A O 1
ATOM 724 N N . ARG A 1 98 ? -11.395 -3.379 3.112 1.00 94.69 98 ARG A N 1
ATOM 725 C CA . ARG A 1 98 ? -11.290 -1.919 3.049 1.00 94.69 98 ARG A CA 1
ATOM 726 C C . ARG A 1 98 ? -9.923 -1.447 2.573 1.00 94.69 98 ARG A C 1
ATOM 728 O O . ARG A 1 98 ? -9.801 -0.298 2.204 1.00 94.69 98 ARG A O 1
ATOM 735 N N . ILE A 1 99 ? -8.911 -2.315 2.611 1.00 95.94 99 ILE A N 1
ATOM 736 C CA 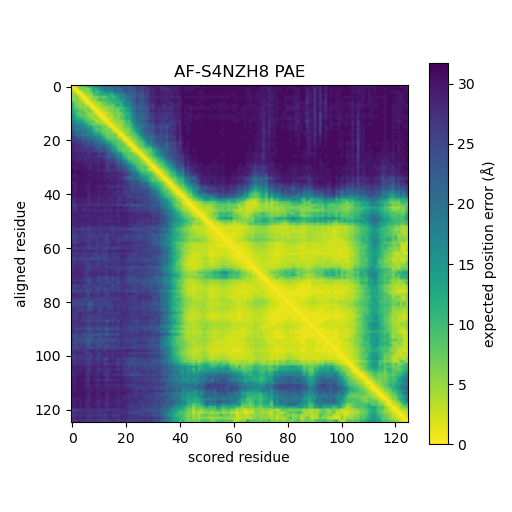. ILE A 1 99 ? -7.554 -1.972 2.195 1.00 95.94 99 ILE A CA 1
ATOM 737 C C . ILE A 1 99 ? -7.424 -2.152 0.685 1.00 95.94 99 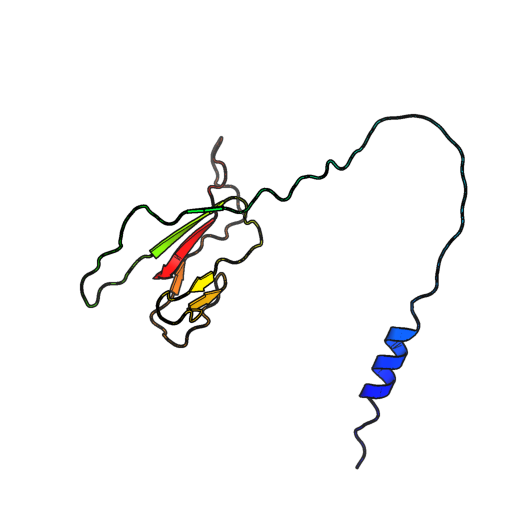ILE A C 1
ATOM 739 O O . ILE A 1 99 ? -7.636 -3.252 0.168 1.00 95.94 99 ILE A O 1
ATOM 743 N N . GLN A 1 100 ? -7.022 -1.104 -0.023 1.00 92.50 100 GLN A N 1
ATOM 744 C CA . GLN A 1 100 ? -6.778 -1.149 -1.465 1.00 92.50 100 GLN A CA 1
ATOM 745 C C . GLN A 1 100 ? -5.446 -0.484 -1.814 1.00 92.50 100 GLN A C 1
ATOM 747 O O . GLN A 1 100 ? -4.972 0.393 -1.097 1.00 92.50 100 GLN A O 1
ATOM 752 N N . VAL A 1 101 ? -4.812 -0.937 -2.898 1.00 90.31 101 VAL A N 1
ATOM 753 C CA . VAL A 1 101 ? -3.566 -0.349 -3.405 1.00 90.31 101 VAL A CA 1
ATOM 754 C C . VAL A 1 101 ? -3.855 0.369 -4.709 1.00 90.31 101 VAL A C 1
ATOM 756 O O . VAL A 1 101 ? -4.382 -0.235 -5.639 1.00 90.31 101 VAL A O 1
ATOM 759 N N . LEU A 1 102 ? -3.464 1.635 -4.777 1.00 86.69 102 LEU A N 1
ATOM 760 C CA . LEU A 1 102 ? -3.405 2.415 -6.003 1.00 86.69 102 LEU A CA 1
ATOM 761 C C . LEU A 1 102 ? -1.934 2.555 -6.403 1.00 86.69 102 LEU A C 1
ATOM 763 O O . LEU A 1 102 ? -1.114 3.037 -5.620 1.00 86.69 102 LEU A O 1
ATOM 767 N N . HIS A 1 103 ? -1.599 2.103 -7.604 1.00 81.38 103 HIS A N 1
ATOM 768 C CA . HIS A 1 103 ? -0.258 2.185 -8.171 1.00 81.38 103 HIS A CA 1
ATOM 769 C C . HIS A 1 103 ? -0.382 2.387 -9.681 1.00 81.38 103 HIS A C 1
ATOM 771 O O . HIS A 1 103 ? -1.149 1.672 -10.321 1.00 81.38 103 HIS A O 1
ATOM 777 N N . ASP A 1 104 ? 0.343 3.361 -10.226 1.00 71.31 104 ASP A N 1
ATOM 778 C CA . ASP A 1 104 ? 0.453 3.572 -11.671 1.00 71.31 104 ASP A CA 1
ATOM 779 C C . ASP A 1 104 ? 1.686 2.818 -12.177 1.00 71.31 104 ASP A C 1
ATOM 781 O O . ASP A 1 104 ? 2.821 3.2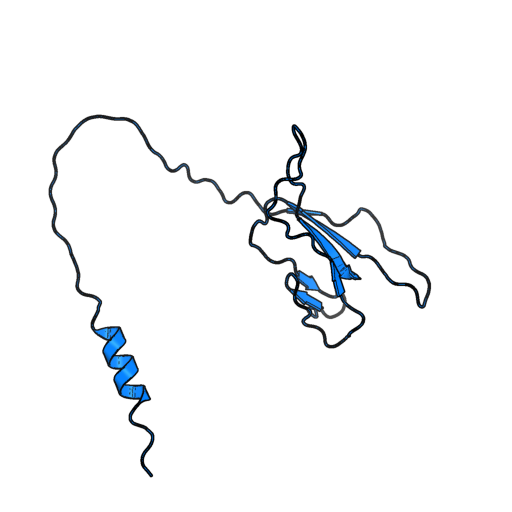74 -12.032 1.00 71.31 104 ASP A O 1
ATOM 785 N N . ASP A 1 105 ? 1.459 1.620 -12.714 1.00 68.38 105 ASP A N 1
ATOM 786 C CA . ASP A 1 105 ? 2.488 0.765 -13.303 1.00 68.38 105 ASP A CA 1
ATOM 787 C C . ASP A 1 105 ? 2.675 0.999 -14.805 1.00 68.38 105 ASP A C 1
ATOM 789 O O . ASP A 1 105 ? 3.319 0.183 -15.467 1.00 68.38 105 ASP A O 1
ATOM 793 N N . SER A 1 106 ? 2.170 2.107 -15.364 1.00 65.56 106 SER A N 1
ATOM 794 C CA . SER A 1 106 ? 2.330 2.366 -16.792 1.00 65.56 106 SER A CA 1
ATOM 795 C C . SER A 1 106 ? 3.816 2.381 -17.192 1.00 65.56 106 SER A C 1
ATOM 797 O O . SER A 1 106 ? 4.653 3.150 -16.703 1.00 65.56 106 SER A O 1
ATOM 799 N N . GLU A 1 107 ? 4.169 1.460 -18.089 1.00 61.84 107 GLU A N 1
ATOM 800 C CA . GLU A 1 107 ? 5.469 1.431 -18.771 1.00 61.84 107 GLU A CA 1
ATOM 801 C C . GLU A 1 107 ? 5.501 2.412 -19.953 1.00 61.84 107 GLU A C 1
ATOM 803 O O . GLU A 1 107 ? 6.545 2.611 -20.576 1.00 61.84 107 GLU A O 1
ATOM 808 N N . GLU A 1 108 ? 4.368 3.056 -20.253 1.00 64.38 108 GLU A N 1
ATOM 809 C CA . GLU A 1 108 ? 4.288 4.068 -21.292 1.00 64.38 108 GLU A CA 1
ATOM 810 C C . GLU A 1 108 ? 5.031 5.342 -20.867 1.00 64.38 108 GLU A C 1
ATOM 812 O O . GLU A 1 108 ? 4.772 5.902 -19.797 1.00 64.38 108 GLU A O 1
ATOM 817 N N . PRO A 1 109 ? 5.961 5.844 -21.697 1.00 61.91 109 PRO A N 1
ATOM 818 C CA . PRO A 1 109 ? 6.540 7.156 -21.481 1.00 61.91 109 PRO A CA 1
ATOM 819 C C . PRO A 1 109 ? 5.423 8.200 -21.496 1.00 61.91 109 PRO A C 1
ATOM 821 O O . PRO A 1 109 ? 4.705 8.318 -22.490 1.00 61.91 109 PRO A O 1
ATOM 824 N N . LEU A 1 110 ? 5.299 8.975 -20.413 1.00 66.12 110 LEU A N 1
ATOM 825 C CA . LEU A 1 110 ? 4.395 10.124 -20.368 1.00 66.12 110 LEU A CA 1
ATOM 826 C C . LEU A 1 110 ? 4.644 10.991 -21.610 1.00 66.12 110 LEU A C 1
ATOM 828 O O . LEU A 1 110 ? 5.764 11.462 -21.829 1.00 66.12 110 LEU A O 1
ATOM 832 N N . GLN A 1 111 ? 3.622 11.162 -22.453 1.00 70.56 111 GLN A N 1
ATOM 833 C CA . GLN A 1 111 ? 3.781 11.884 -23.710 1.00 70.56 111 GLN A CA 1
ATOM 834 C C . GLN A 1 111 ? 4.002 13.379 -23.436 1.00 70.56 111 GLN A C 1
ATOM 836 O O . GLN A 1 111 ? 3.081 14.120 -23.101 1.00 70.56 111 GLN A O 1
ATOM 841 N N . GLY A 1 112 ? 5.248 13.830 -23.586 1.00 67.75 112 GLY A N 1
ATOM 842 C CA . GLY A 1 112 ? 5.626 15.238 -23.498 1.00 67.75 112 GLY A CA 1
ATOM 843 C C . GLY A 1 112 ? 7.149 15.436 -23.522 1.00 67.75 112 GLY A C 1
ATOM 844 O O . GLY A 1 112 ? 7.883 14.596 -22.996 1.00 67.75 112 GLY A O 1
ATOM 845 N N . PRO A 1 113 ? 7.670 16.528 -24.116 1.00 70.31 113 PRO A N 1
ATOM 846 C CA . PRO A 1 113 ? 9.105 16.799 -24.123 1.00 70.31 113 PRO A CA 1
ATOM 847 C C . PRO A 1 113 ? 9.656 16.922 -22.693 1.00 70.31 113 PRO A C 1
ATOM 849 O O . PRO A 1 113 ? 9.210 17.765 -21.921 1.00 70.31 113 PRO A O 1
ATOM 852 N N . GLY A 1 114 ? 10.644 16.095 -22.340 1.00 63.34 114 GLY A N 1
ATOM 853 C CA . GLY A 1 114 ? 11.385 16.217 -21.078 1.00 63.34 114 GLY A CA 1
ATOM 854 C C . GLY A 1 1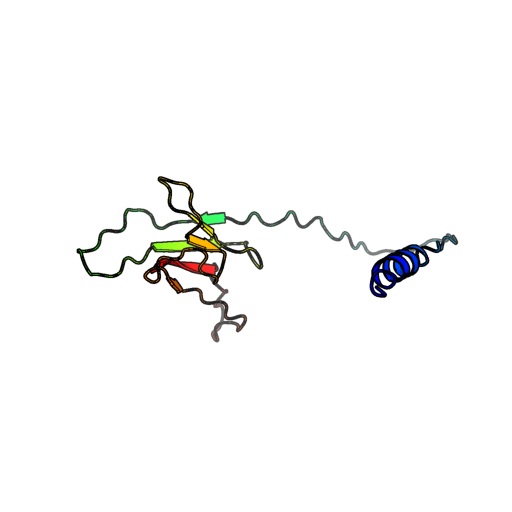14 ? 10.683 15.687 -19.822 1.00 63.34 114 GLY A C 1
ATOM 855 O O . GLY A 1 114 ? 11.220 15.861 -18.726 1.00 63.34 114 GLY A O 1
ATOM 856 N N . ILE A 1 115 ? 9.532 15.016 -19.946 1.00 59.09 115 ILE A N 1
ATOM 857 C CA . ILE A 1 115 ? 8.873 14.379 -18.800 1.00 59.09 115 ILE A CA 1
ATOM 858 C C . ILE A 1 115 ? 9.618 13.082 -18.469 1.00 59.09 115 ILE A C 1
ATOM 860 O O . ILE A 1 115 ? 9.484 12.063 -19.141 1.00 59.09 115 ILE A O 1
ATOM 864 N N . LYS A 1 116 ? 10.448 13.119 -17.425 1.00 56.72 116 LYS A N 1
ATOM 865 C CA . LYS A 1 116 ? 11.044 11.907 -16.853 1.00 56.72 116 LYS A CA 1
ATOM 866 C C . LYS A 1 116 ? 9.967 11.187 -16.040 1.00 56.72 116 LYS A C 1
ATOM 868 O O . LYS A 1 116 ? 9.246 11.848 -15.294 1.00 56.72 116 LYS A O 1
ATOM 873 N N . LYS A 1 117 ? 9.877 9.854 -16.145 1.00 58.88 117 LYS A N 1
ATOM 874 C CA . LYS A 1 117 ? 9.052 9.047 -15.229 1.00 58.88 117 LYS A CA 1
ATOM 875 C C . LYS A 1 117 ? 9.458 9.417 -13.795 1.00 58.88 117 LYS A C 1
ATOM 877 O O . LYS A 1 117 ? 10.644 9.361 -13.458 1.00 58.88 117 LYS A O 1
ATOM 882 N N . GLY A 1 118 ? 8.497 9.896 -13.004 1.00 55.19 118 GLY A N 1
ATOM 883 C CA . GLY A 1 118 ? 8.685 10.125 -11.573 1.00 55.19 118 GLY A CA 1
ATOM 884 C C . GLY A 1 118 ? 8.939 8.804 -10.843 1.00 55.19 118 GLY A C 1
ATOM 885 O O . GLY A 1 118 ? 8.941 7.742 -11.458 1.00 55.19 118 GLY A O 1
ATOM 886 N N . GLY A 1 119 ? 9.176 8.852 -9.532 1.00 59.25 119 GLY A N 1
ATOM 887 C CA . GLY A 1 119 ? 9.204 7.622 -8.734 1.00 59.25 119 GLY A CA 1
ATOM 888 C C . GLY A 1 119 ? 7.873 6.880 -8.803 1.00 59.25 119 GLY A C 1
ATOM 889 O O . GLY A 1 119 ? 6.838 7.505 -9.028 1.00 59.25 119 GLY A O 1
ATOM 890 N N . ASP A 1 120 ? 7.905 5.569 -8.583 1.00 70.19 120 ASP A N 1
ATOM 891 C CA . ASP A 1 120 ? 6.701 4.749 -8.487 1.00 70.19 120 ASP A CA 1
ATOM 892 C C . ASP A 1 120 ? 5.943 5.188 -7.220 1.00 70.19 120 ASP A C 1
ATOM 894 O O . ASP A 1 120 ? 6.447 5.068 -6.094 1.00 70.19 120 ASP A O 1
ATOM 898 N N . VAL A 1 121 ? 4.763 5.790 -7.398 1.00 73.25 121 VAL A N 1
ATOM 899 C CA . VAL A 1 121 ? 3.923 6.271 -6.293 1.00 73.25 121 VAL A CA 1
ATOM 900 C C . VAL A 1 121 ? 2.938 5.179 -5.919 1.00 73.25 121 VAL A C 1
ATOM 902 O O . VAL A 1 121 ? 2.097 4.776 -6.718 1.00 73.25 121 VAL A O 1
ATOM 905 N N . TRP A 1 122 ? 3.027 4.731 -4.673 1.00 76.81 122 TRP A N 1
ATOM 906 C CA . TRP A 1 122 ? 2.134 3.739 -4.095 1.00 76.81 122 TRP A CA 1
ATOM 907 C C . TRP A 1 122 ? 1.207 4.420 -3.104 1.00 76.81 122 TRP A C 1
ATOM 909 O O . TRP A 1 122 ? 1.663 5.136 -2.211 1.00 76.81 122 TRP A O 1
ATOM 919 N N . ALA A 1 123 ? -0.086 4.170 -3.232 1.00 77.56 123 ALA A N 1
ATOM 920 C CA . ALA A 1 123 ? -1.099 4.659 -2.318 1.00 77.56 123 ALA A CA 1
ATOM 921 C C . ALA A 1 123 ? -1.850 3.485 -1.692 1.00 77.56 123 ALA A C 1
ATOM 923 O O . ALA A 1 123 ? -2.293 2.582 -2.396 1.00 77.56 123 ALA A O 1
ATOM 924 N N . LEU A 1 124 ? -1.986 3.502 -0.370 1.00 75.88 124 LEU A N 1
ATOM 925 C CA . LEU A 1 124 ? -2.928 2.664 0.356 1.00 75.88 124 LEU A CA 1
ATOM 926 C C . LEU A 1 124 ? -4.184 3.491 0.623 1.00 75.88 124 LEU A C 1
ATOM 928 O O . LEU A 1 124 ? -4.064 4.610 1.126 1.00 75.88 124 LEU A O 1
ATOM 932 N N . VAL A 1 125 ? -5.343 2.937 0.288 1.00 77.75 125 VAL A N 1
ATOM 933 C CA . VAL A 1 125 ? -6.674 3.489 0.580 1.00 77.75 125 VAL A CA 1
ATOM 934 C C . VAL A 1 125 ? -7.376 2.570 1.568 1.00 77.75 125 VAL A C 1
ATOM 936 O O . VAL A 1 125 ? -7.203 1.334 1.412 1.00 77.75 125 VAL A O 1
#

Radius of gyration: 25.35 Å; Cα contacts (8 Å, |Δi|>4): 126; chains: 1; bounding box: 62×67×46 Å

InterPro domains:
  IPR013783 Immunoglobulin-like fold [G3DSA:2.60.40.10] (45-124)

Sequence (125 aa):
MKTLTLCFTLVTLFAVTLTATEESKTEAANSPGSNPEDEEPKEAWMRAPAGGVAVKSGEDALLTCVVLGARGKPVLWKRARDLKVLTAGAVRVTRDERIQVLHDDSEEPLQGPGIKKGGDVWALV

Nearest PDB structures (foldseek):
  6ns1-assembly1_A  TM=8.186E-01  e=9.271E-03  Drosophila melanogaster
  6nrr-assembly1_B  TM=7.723E-01  e=1.472E-02  Drosophila melanogaster
  6nrw-assembly1_B  TM=7.655E-01  e=2.205E-02  Drosophila melanogaster
  6nrq-assembly1_B  TM=7.677E-01  e=2.778E-02  Drosophila melanogaster
  6eg0-assembly1_B  TM=7.581E-01  e=2.622E-02  Drosophila melanogaster